Protein AF-A0A853IL13-F1 (afdb_monomer_lite)

Secondary structure (DSSP, 8-state):
--TT-----HHHHHHHHHHHHSTT--HHHHHHHTT--HHHHHHHHHTTSSEEETTEE--S-EEEEE-SS-TT-EEEEE-HHHHHHHHHHHTT-

InterPro domains:
  IPR036388 Winged helix-like DNA-binding domain superfamily [G3DSA:1.10.10.10] (1-92)
  IPR036390 Winged helix DNA-binding domain superfamily [SSF46785] (4-90)

pLDDT: mean 89.12, std 12.09, range [44.66, 98.0]

Foldseek 3Di:
DPLPPQVQDPLLVQLLVLCVVPWFDDLVRSCVVSVHDPVGSLLSPCLCPQASDVVHGHSNQWDWDADPVHRVRTIIHGDPNSVVVCVVVVVVD

Radius of gyration: 12.73 Å; chains: 1; bounding box: 35×33×28 Å

Structure (mmCIF, N/CA/C/O backbone):
data_AF-A0A853IL13-F1
#
_entry.id   AF-A0A853IL13-F1
#
loop_
_atom_site.group_PDB
_atom_site.id
_atom_site.type_symbol
_atom_site.label_atom_id
_atom_site.label_alt_id
_atom_site.label_comp_id
_atom_site.label_asym_id
_atom_site.label_entity_id
_atom_site.label_seq_id
_atom_site.pdbx_PDB_ins_code
_atom_site.Cartn_x
_atom_site.Cartn_y
_atom_site.Cartn_z
_atom_site.occupancy
_ato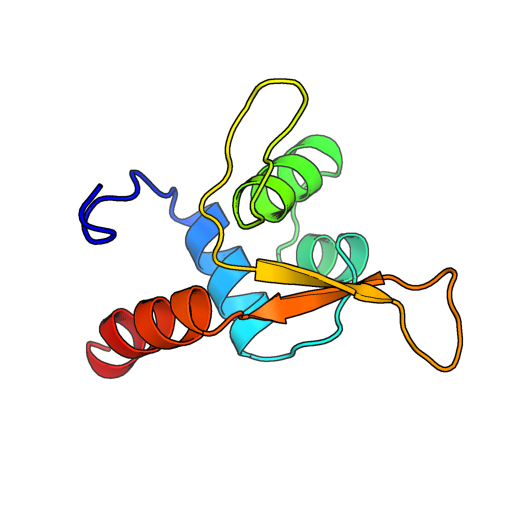m_site.B_iso_or_equiv
_atom_site.auth_seq_id
_atom_site.auth_comp_id
_atom_site.auth_asym_id
_atom_site.auth_atom_id
_atom_site.pdbx_PDB_model_num
ATOM 1 N N . MET A 1 1 ? 0.678 18.862 0.225 1.00 44.66 1 MET A N 1
ATOM 2 C CA . MET A 1 1 ? -0.262 18.207 -0.707 1.00 44.66 1 MET A CA 1
ATOM 3 C C . MET A 1 1 ? -1.491 17.814 0.097 1.00 44.66 1 MET A C 1
ATOM 5 O O . MET A 1 1 ? -1.364 16.962 0.968 1.00 44.66 1 MET A O 1
ATOM 9 N N . HIS A 1 2 ? -2.633 18.481 -0.097 1.00 45.31 2 HIS A N 1
ATOM 10 C CA . HIS A 1 2 ? -3.891 17.971 0.457 1.00 45.31 2 HIS A CA 1
ATOM 11 C C . HIS A 1 2 ? -4.116 16.592 -0.174 1.00 45.31 2 HIS A C 1
ATOM 13 O O . HIS A 1 2 ? -4.079 16.473 -1.396 1.00 45.31 2 HIS A O 1
ATOM 19 N N . LYS A 1 3 ? -4.258 15.536 0.637 1.00 54.03 3 LYS A N 1
ATOM 20 C CA . LYS A 1 3 ? -4.357 14.130 0.179 1.00 54.03 3 LYS A CA 1
ATOM 21 C C . LYS A 1 3 ? -5.637 13.820 -0.613 1.00 54.03 3 LYS A C 1
ATOM 23 O O . LYS A 1 3 ? -5.970 12.661 -0.813 1.00 54.03 3 LYS A O 1
ATOM 28 N N . GLU A 1 4 ? -6.374 14.841 -1.023 1.00 55.31 4 GLU A N 1
ATOM 29 C CA . GLU A 1 4 ? -7.731 14.738 -1.550 1.00 55.31 4 GLU A CA 1
ATOM 30 C C . GLU A 1 4 ? -7.746 14.488 -3.064 1.00 55.31 4 GLU A C 1
ATOM 32 O O . GLU A 1 4 ? -8.688 13.876 -3.551 1.00 55.31 4 GLU A O 1
ATOM 37 N N . ASP A 1 5 ? -6.648 14.813 -3.760 1.00 63.78 5 ASP A N 1
ATOM 38 C CA . ASP A 1 5 ? -6.445 14.569 -5.193 1.00 63.78 5 ASP A CA 1
ATOM 39 C C . ASP A 1 5 ? -5.096 13.878 -5.446 1.00 63.78 5 ASP A C 1
ATOM 41 O O . ASP A 1 5 ? -4.180 14.427 -6.058 1.00 63.78 5 ASP A O 1
ATOM 45 N N . LEU A 1 6 ? -4.935 12.641 -4.964 1.00 75.31 6 LEU A N 1
ATOM 46 C CA . LEU A 1 6 ? -3.691 11.875 -5.156 1.00 75.31 6 LEU A CA 1
ATOM 47 C C . LEU A 1 6 ? -3.418 11.494 -6.627 1.00 75.31 6 LEU A C 1
ATOM 49 O O . LEU A 1 6 ? -2.396 10.876 -6.915 1.00 75.31 6 LEU A O 1
ATOM 53 N N . GLY A 1 7 ? -4.317 11.799 -7.572 1.00 83.94 7 GLY A N 1
ATOM 54 C CA . GLY A 1 7 ? -4.193 11.336 -8.960 1.00 83.94 7 GLY A CA 1
ATOM 55 C C . GLY A 1 7 ? -4.093 9.806 -9.054 1.00 83.94 7 GLY A C 1
ATOM 56 O O . GLY A 1 7 ? -3.403 9.270 -9.920 1.00 83.94 7 GLY A O 1
ATOM 57 N N . MET A 1 8 ? -4.712 9.103 -8.100 1.00 90.38 8 MET A N 1
ATOM 58 C CA . MET A 1 8 ? -4.645 7.652 -7.974 1.00 90.38 8 MET A CA 1
ATOM 59 C C . MET A 1 8 ? -5.522 6.987 -9.037 1.00 90.38 8 MET A C 1
ATOM 61 O O . MET A 1 8 ? -6.697 7.311 -9.186 1.00 90.38 8 MET A O 1
ATOM 65 N N . SER A 1 9 ? -4.961 6.024 -9.768 1.00 93.31 9 SER A N 1
ATOM 66 C CA . SER A 1 9 ? -5.741 5.200 -10.696 1.00 93.31 9 SER A CA 1
ATOM 67 C C . SER A 1 9 ? -6.694 4.260 -9.952 1.00 93.31 9 SER A C 1
ATOM 69 O O . SER A 1 9 ? -6.412 3.819 -8.837 1.00 93.31 9 SER A O 1
ATOM 71 N N . LEU A 1 10 ? -7.781 3.851 -10.615 1.00 92.25 10 LEU A N 1
ATOM 72 C CA . LEU A 1 10 ? -8.742 2.894 -10.057 1.00 92.25 10 LEU A CA 1
ATOM 73 C C . LEU A 1 10 ? -8.079 1.580 -9.612 1.00 92.25 10 LEU A C 1
ATOM 75 O O . LEU A 1 10 ? -8.447 1.014 -8.590 1.00 92.25 10 LEU A O 1
ATOM 79 N N . VAL A 1 11 ? -7.068 1.108 -10.348 1.00 94.94 11 VAL A N 1
ATOM 80 C CA . VAL A 1 11 ? -6.352 -0.135 -10.020 1.00 94.94 11 VAL A CA 1
ATOM 81 C C . VAL A 1 11 ? -5.506 0.018 -8.751 1.00 94.94 11 VAL A C 1
ATOM 83 O O . VAL A 1 11 ? -5.433 -0.908 -7.947 1.00 94.94 11 VAL A O 1
ATOM 86 N N . GLN A 1 12 ? -4.886 1.183 -8.538 1.00 96.06 12 GLN A N 1
ATOM 87 C CA . GLN A 1 12 ? -4.178 1.479 -7.286 1.00 96.06 12 GLN A CA 1
ATOM 88 C C . GLN A 1 12 ? -5.157 1.592 -6.117 1.00 96.06 12 GLN A C 1
ATOM 90 O O . GLN A 1 12 ? -4.883 1.050 -5.050 1.00 96.06 12 GLN A O 1
ATOM 95 N N . PHE A 1 13 ? -6.318 2.215 -6.330 1.00 95.25 13 PHE A N 1
ATOM 96 C CA . PHE A 1 13 ? -7.353 2.297 -5.303 1.00 95.25 13 PHE A CA 1
ATOM 97 C C . PHE A 1 13 ? -7.914 0.914 -4.943 1.00 95.25 13 PHE A C 1
ATOM 99 O O . PHE A 1 13 ? -8.011 0.574 -3.768 1.00 95.25 13 PHE A O 1
ATOM 106 N N . ALA A 1 14 ? -8.172 0.058 -5.934 1.00 95.75 14 ALA A N 1
ATOM 107 C CA . ALA A 1 14 ? -8.574 -1.330 -5.706 1.00 95.75 14 ALA A CA 1
ATOM 108 C C . ALA A 1 14 ? -7.510 -2.122 -4.925 1.00 95.75 14 ALA A C 1
ATOM 110 O O . ALA A 1 14 ? -7.848 -2.902 -4.033 1.00 95.75 14 ALA A O 1
ATOM 1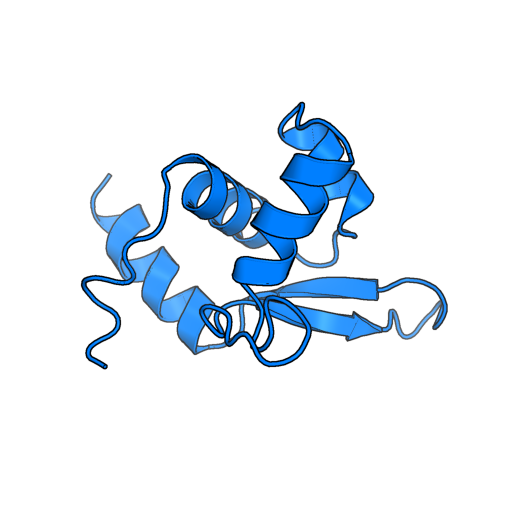11 N N . ALA A 1 15 ? -6.223 -1.896 -5.208 1.00 97.12 15 ALA A N 1
ATOM 112 C CA . ALA A 1 15 ? -5.135 -2.488 -4.434 1.00 97.12 15 ALA A CA 1
ATOM 113 C C . ALA A 1 15 ? -5.101 -1.988 -2.986 1.00 97.12 15 ALA A C 1
ATOM 115 O O . ALA A 1 15 ? -4.944 -2.802 -2.077 1.00 97.12 15 ALA A O 1
ATOM 116 N N . LEU A 1 16 ? -5.325 -0.692 -2.759 1.00 96.94 16 LEU A N 1
ATOM 117 C CA . LEU A 1 16 ? -5.431 -0.122 -1.417 1.00 96.94 16 LEU A CA 1
ATOM 118 C C . LEU A 1 16 ? -6.588 -0.752 -0.632 1.00 96.94 16 LEU A C 1
ATOM 120 O O . LEU A 1 16 ? -6.381 -1.191 0.494 1.00 96.94 16 LEU A O 1
ATOM 124 N N . LEU A 1 17 ? -7.777 -0.864 -1.233 1.00 96.19 17 LEU A N 1
ATOM 125 C CA . LEU A 1 17 ? -8.937 -1.500 -0.598 1.00 96.19 17 LEU A CA 1
ATOM 126 C C . LEU A 1 17 ? -8.725 -2.998 -0.345 1.00 96.19 17 LEU A C 1
ATOM 128 O O . LEU A 1 17 ? -9.215 -3.533 0.646 1.00 96.19 17 LEU A O 1
ATOM 132 N N . THR A 1 18 ? -7.972 -3.678 -1.213 1.00 96.88 18 THR A N 1
ATOM 133 C CA . THR A 1 18 ? -7.620 -5.093 -1.016 1.00 96.88 18 THR A CA 1
ATOM 134 C C . THR A 1 18 ? -6.746 -5.270 0.223 1.00 96.88 18 THR A C 1
ATOM 136 O O . THR A 1 18 ? -7.036 -6.144 1.033 1.00 96.88 18 THR A O 1
ATOM 139 N N . ILE A 1 19 ? -5.741 -4.406 0.402 1.00 97.38 19 ILE A N 1
ATOM 140 C CA . ILE A 1 19 ? -4.883 -4.387 1.598 1.00 97.38 19 ILE A CA 1
ATOM 141 C C . ILE A 1 19 ? -5.694 -3.983 2.836 1.00 97.38 19 ILE A C 1
ATOM 143 O O . ILE A 1 19 ? -5.561 -4.601 3.883 1.00 97.38 19 ILE A O 1
ATOM 147 N N . ALA A 1 20 ? -6.569 -2.982 2.717 1.00 96.38 20 ALA A N 1
ATOM 148 C CA . ALA A 1 20 ? -7.423 -2.525 3.814 1.00 96.38 20 ALA A CA 1
ATOM 149 C C . ALA A 1 20 ? -8.351 -3.630 4.341 1.00 96.38 20 ALA A C 1
ATOM 151 O O . ALA A 1 20 ? -8.621 -3.707 5.537 1.00 96.38 20 ALA A O 1
ATOM 152 N N . ARG A 1 21 ? -8.856 -4.477 3.437 1.00 95.19 21 ARG A N 1
ATOM 153 C CA . ARG A 1 21 ? -9.737 -5.597 3.777 1.00 95.19 21 ARG A CA 1
ATOM 154 C C . ARG A 1 21 ? -9.002 -6.706 4.527 1.00 95.19 21 ARG A C 1
ATOM 156 O O . ARG A 1 21 ? -9.617 -7.380 5.348 1.00 95.19 21 ARG A O 1
ATOM 163 N N . GLU A 1 22 ? -7.729 -6.927 4.216 1.00 95.75 22 GLU A N 1
ATOM 164 C CA . GLU A 1 22 ? -6.906 -7.968 4.825 1.00 95.75 22 GLU A CA 1
ATOM 165 C C . GLU A 1 22 ? -5.444 -7.515 4.863 1.00 95.75 22 GLU A C 1
ATOM 167 O O . GLU A 1 22 ? -4.725 -7.583 3.868 1.00 95.75 22 GLU A O 1
ATOM 172 N N . GLU A 1 23 ? -5.006 -7.028 6.023 1.00 95.50 23 GLU A N 1
ATOM 173 C CA . GLU A 1 23 ? -3.624 -6.598 6.220 1.00 95.50 23 GLU A CA 1
ATOM 174 C C . GLU A 1 23 ? -2.675 -7.788 6.431 1.00 95.50 23 GLU A C 1
ATOM 176 O O . GLU A 1 23 ? -3.081 -8.895 6.782 1.00 95.50 23 GLU A O 1
ATOM 181 N N . GLY A 1 24 ? -1.376 -7.555 6.238 1.00 94.62 24 GLY A N 1
ATOM 182 C CA . GLY A 1 24 ? -0.331 -8.573 6.386 1.00 94.62 24 GLY A CA 1
ATOM 183 C C . GLY A 1 24 ? -0.050 -9.379 5.122 1.00 94.62 24 GLY A C 1
ATOM 184 O O . GLY A 1 24 ? 0.920 -10.135 5.082 1.00 94.62 24 GLY A O 1
ATOM 185 N N . GLN A 1 25 ? -0.819 -9.155 4.059 1.00 94.81 25 GLN A N 1
ATOM 186 C CA . GLN A 1 25 ? -0.579 -9.774 2.762 1.00 94.81 25 GLN A CA 1
ATOM 187 C C . GLN A 1 25 ? 0.716 -9.282 2.115 1.00 94.81 25 GLN A C 1
ATOM 189 O O . GLN A 1 25 ? 1.068 -8.103 2.187 1.00 94.81 25 GLN A O 1
ATOM 194 N N . GLY A 1 26 ? 1.407 -10.173 1.411 1.00 94.06 26 GLY A N 1
ATOM 195 C CA . GLY A 1 26 ? 2.545 -9.819 0.572 1.00 94.06 26 GLY A CA 1
ATOM 196 C C . GLY A 1 26 ? 2.128 -9.207 -0.769 1.00 94.06 26 GLY A C 1
ATOM 197 O O . GLY A 1 26 ? 1.021 -9.407 -1.265 1.00 94.06 26 GLY A O 1
ATOM 198 N N . ILE A 1 27 ? 3.070 -8.527 -1.435 1.00 93.50 27 ILE A N 1
ATOM 199 C CA . ILE A 1 27 ? 2.858 -7.930 -2.773 1.00 93.50 27 ILE A CA 1
ATOM 200 C C . ILE A 1 27 ? 2.347 -8.967 -3.787 1.00 93.50 27 ILE A C 1
ATOM 202 O O . ILE A 1 27 ? 1.481 -8.663 -4.606 1.00 93.50 27 ILE A O 1
ATOM 206 N N . THR A 1 28 ? 2.891 -10.187 -3.756 1.00 93.00 28 THR A N 1
ATOM 207 C CA . THR A 1 28 ? 2.473 -11.264 -4.666 1.00 93.00 28 THR A CA 1
ATOM 208 C C . 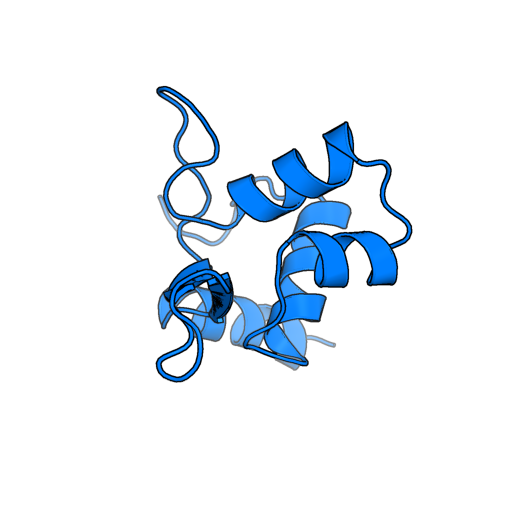THR A 1 28 ? 1.018 -11.657 -4.432 1.00 93.00 28 THR A C 1
ATOM 210 O O . THR A 1 28 ? 0.272 -11.741 -5.398 1.00 93.00 28 THR A O 1
ATOM 213 N N . GLU A 1 29 ? 0.601 -11.803 -3.174 1.00 95.00 29 GLU A N 1
ATOM 214 C CA . GLU A 1 29 ? -0.758 -12.215 -2.808 1.00 95.00 29 GLU A CA 1
ATOM 215 C C . GLU A 1 29 ? -1.794 -11.160 -3.224 1.00 95.00 29 GLU A C 1
ATOM 217 O O . GLU A 1 29 ? -2.802 -11.494 -3.844 1.00 95.00 29 GLU A O 1
ATOM 222 N N . VAL A 1 30 ? -1.518 -9.873 -2.969 1.00 95.75 30 VAL A N 1
ATOM 223 C CA . VAL A 1 30 ? -2.400 -8.767 -3.389 1.00 95.75 30 VAL A CA 1
ATOM 224 C C . VAL A 1 30 ? -2.519 -8.706 -4.912 1.00 95.75 30 VAL A C 1
ATOM 226 O O . VAL A 1 30 ? -3.614 -8.569 -5.456 1.00 95.75 30 VAL A O 1
ATOM 229 N N . LYS A 1 31 ? -1.397 -8.840 -5.625 1.00 94.75 31 LYS A N 1
ATOM 230 C CA . LYS A 1 31 ? -1.382 -8.859 -7.092 1.00 94.75 31 LYS A CA 1
ATOM 231 C C . LYS A 1 31 ? -2.207 -10.022 -7.644 1.00 94.75 31 LYS A C 1
ATOM 233 O O . LYS A 1 31 ? -2.981 -9.808 -8.576 1.00 94.75 31 LYS A O 1
ATOM 238 N N . ASP A 1 32 ? -2.025 -11.221 -7.097 1.00 94.88 32 ASP A N 1
ATOM 239 C CA . ASP A 1 32 ? -2.707 -12.425 -7.568 1.00 94.88 32 ASP A CA 1
ATOM 240 C C . ASP A 1 32 ? -4.222 -12.315 -7.328 1.00 94.88 32 ASP A C 1
ATOM 242 O O . ASP A 1 32 ? -5.003 -12.625 -8.226 1.00 94.88 32 ASP A O 1
ATOM 246 N N . ARG A 1 33 ? -4.650 -11.752 -6.187 1.00 94.75 33 ARG A N 1
ATOM 247 C CA . ARG A 1 33 ? -6.070 -11.449 -5.914 1.00 94.75 33 ARG A CA 1
ATOM 248 C C . ARG A 1 33 ? -6.698 -10.493 -6.923 1.00 94.75 33 ARG A C 1
ATOM 250 O O . ARG A 1 33 ? -7.874 -10.631 -7.241 1.00 94.75 33 ARG A O 1
ATOM 257 N N . LEU A 1 34 ? -5.928 -9.529 -7.417 1.00 94.81 34 LEU A N 1
ATOM 258 C CA . LEU A 1 34 ? -6.391 -8.546 -8.397 1.00 94.81 34 LEU A CA 1
ATOM 259 C C . LEU A 1 34 ? -6.229 -9.015 -9.850 1.00 94.81 34 LEU A C 1
ATOM 261 O O . LEU A 1 34 ? -6.560 -8.264 -10.766 1.00 94.81 34 LEU A O 1
ATOM 265 N N . GLY A 1 35 ? -5.678 -10.212 -10.085 1.00 94.56 35 GLY A N 1
ATOM 266 C CA . GLY A 1 35 ? -5.396 -10.714 -11.431 1.00 94.56 35 GLY A CA 1
ATOM 267 C C . GLY A 1 35 ? -4.386 -9.859 -12.207 1.00 94.56 35 GLY A C 1
ATOM 268 O O . GLY A 1 35 ? -4.423 -9.814 -13.437 1.00 94.56 35 GLY A O 1
ATOM 269 N N . LEU A 1 36 ? -3.497 -9.136 -11.513 1.00 92.12 36 LEU A N 1
ATOM 270 C CA . LEU A 1 36 ? -2.586 -8.188 -12.155 1.00 92.12 36 LEU A CA 1
ATOM 271 C C . LEU A 1 36 ? -1.329 -8.880 -12.716 1.00 92.12 36 LEU A C 1
ATOM 273 O O . LEU A 1 36 ? -0.686 -9.671 -12.019 1.00 92.12 36 LEU A O 1
ATOM 277 N N . PRO A 1 37 ? -0.870 -8.518 -13.931 1.00 92.00 37 PRO A N 1
ATOM 278 C CA . PRO A 1 37 ? 0.418 -8.978 -14.445 1.00 92.00 37 PRO A CA 1
ATOM 279 C C . PRO A 1 37 ? 1.580 -8.570 -13.530 1.00 92.00 37 PRO A C 1
ATOM 281 O O . PRO A 1 37 ? 1.575 -7.474 -12.968 1.00 92.00 37 PRO A O 1
ATOM 284 N N . LYS A 1 38 ? 2.630 -9.404 -13.437 1.00 83.62 38 LYS A N 1
ATOM 285 C CA . LYS A 1 38 ? 3.782 -9.222 -12.522 1.00 83.62 38 LYS A CA 1
ATOM 286 C C . LYS A 1 38 ? 4.332 -7.792 -12.491 1.00 83.62 38 LYS A C 1
ATOM 288 O O . LYS A 1 38 ? 4.411 -7.191 -11.424 1.00 83.62 38 LYS A O 1
ATOM 293 N N . ALA A 1 39 ? 4.691 -7.243 -13.650 1.00 83.75 39 ALA A N 1
ATOM 294 C CA . ALA A 1 39 ? 5.319 -5.925 -13.731 1.00 83.75 39 ALA A CA 1
ATOM 295 C C . ALA A 1 39 ? 4.355 -4.771 -13.401 1.00 83.75 39 ALA A C 1
ATOM 297 O O . ALA A 1 39 ? 4.802 -3.717 -12.948 1.00 83.75 39 ALA A O 1
ATOM 298 N N . THR A 1 40 ? 3.056 -4.948 -13.645 1.00 88.12 40 THR A N 1
ATOM 299 C CA . THR A 1 40 ? 2.027 -3.943 -13.349 1.00 88.12 40 THR A CA 1
ATOM 300 C C . THR A 1 40 ? 1.668 -3.983 -11.872 1.00 88.12 40 THR A C 1
ATOM 302 O O . THR A 1 40 ? 1.748 -2.959 -11.208 1.00 88.12 40 THR A O 1
ATOM 305 N N . GLY A 1 41 ? 1.390 -5.169 -11.326 1.00 91.12 41 GLY A N 1
ATOM 306 C CA . GLY A 1 41 ? 1.004 -5.337 -9.929 1.00 91.12 41 GLY A CA 1
ATOM 307 C C . GLY A 1 41 ? 2.049 -4.833 -8.945 1.00 91.12 41 GLY A C 1
ATOM 308 O O . GLY A 1 41 ? 1.705 -4.098 -8.026 1.00 91.12 41 GLY A O 1
ATOM 309 N N . THR A 1 42 ? 3.334 -5.137 -9.167 1.00 93.19 42 THR A N 1
ATOM 310 C CA . THR A 1 42 ? 4.395 -4.605 -8.299 1.00 93.19 42 THR A CA 1
ATOM 311 C C . THR A 1 42 ? 4.403 -3.078 -8.303 1.00 93.19 42 THR A C 1
ATOM 313 O O . THR A 1 42 ? 4.400 -2.493 -7.230 1.00 93.19 42 THR A O 1
ATOM 316 N N . ARG A 1 43 ? 4.343 -2.431 -9.476 1.00 92.88 43 ARG A N 1
ATOM 317 C CA . ARG A 1 43 ? 4.332 -0.960 -9.581 1.00 92.88 43 ARG A CA 1
ATOM 318 C C . ARG A 1 43 ? 3.082 -0.334 -8.963 1.00 92.88 43 ARG A C 1
ATOM 320 O O . ARG A 1 43 ? 3.183 0.699 -8.310 1.00 92.88 43 ARG A O 1
ATOM 327 N N . THR A 1 44 ? 1.923 -0.959 -9.157 1.00 94.94 44 THR A N 1
ATOM 328 C CA . THR A 1 44 ? 0.657 -0.541 -8.545 1.00 94.94 44 THR A CA 1
ATOM 329 C C . THR A 1 44 ? 0.769 -0.542 -7.025 1.00 94.94 44 THR A C 1
ATOM 331 O O . THR A 1 44 ? 0.432 0.452 -6.391 1.00 94.94 44 THR A O 1
ATOM 334 N N . ILE A 1 45 ? 1.271 -1.634 -6.448 1.00 96.00 45 ILE A N 1
ATOM 335 C CA . ILE A 1 45 ? 1.331 -1.812 -4.996 1.00 96.00 45 ILE A CA 1
ATOM 336 C C . ILE A 1 45 ? 2.441 -0.951 -4.380 1.00 96.00 45 ILE A C 1
ATOM 338 O O . ILE A 1 45 ? 2.204 -0.298 -3.369 1.00 96.00 45 ILE A O 1
ATOM 342 N N . THR A 1 46 ? 3.632 -0.870 -4.990 1.00 95.25 46 THR A N 1
ATOM 343 C CA . THR A 1 46 ? 4.722 -0.031 -4.453 1.00 95.25 46 THR A CA 1
ATOM 344 C C . THR A 1 46 ? 4.373 1.451 -4.476 1.00 95.25 46 THR A C 1
ATOM 346 O O . THR A 1 46 ? 4.804 2.181 -3.586 1.00 95.25 46 THR A O 1
ATOM 349 N N . ALA A 1 47 ? 3.547 1.898 -5.429 1.00 96.12 47 ALA A N 1
ATOM 350 C CA . ALA A 1 47 ? 3.051 3.270 -5.458 1.00 96.12 47 ALA A CA 1
ATOM 351 C C . ALA A 1 47 ? 2.235 3.649 -4.212 1.00 96.12 47 ALA A C 1
ATOM 353 O O . ALA A 1 47 ? 2.197 4.825 -3.879 1.00 96.12 47 ALA A O 1
ATOM 354 N N . LEU A 1 48 ? 1.616 2.692 -3.511 1.00 97.06 48 LEU A N 1
ATOM 355 C CA . LEU A 1 48 ? 0.863 2.948 -2.274 1.00 97.06 48 LEU A CA 1
ATOM 356 C C . LEU A 1 48 ? 1.765 3.186 -1.055 1.00 97.06 48 LEU A C 1
ATOM 358 O O . LEU A 1 48 ? 1.312 3.738 -0.052 1.00 97.06 48 LEU A O 1
ATOM 362 N N . THR A 1 49 ? 3.031 2.779 -1.136 1.00 96.69 49 THR A N 1
ATOM 363 C CA . THR A 1 49 ? 4.005 2.958 -0.053 1.00 96.69 49 THR A CA 1
ATOM 364 C C . THR A 1 49 ? 4.611 4.360 -0.078 1.00 96.69 49 THR A C 1
ATOM 366 O O . THR A 1 49 ? 4.275 5.170 -0.939 1.00 96.69 49 THR A O 1
ATOM 369 N N . GLU A 1 50 ? 5.520 4.675 0.843 1.00 95.50 50 GLU A N 1
ATOM 370 C CA . GLU A 1 50 ? 6.258 5.948 0.823 1.00 95.50 50 GLU A CA 1
ATOM 371 C C . GLU A 1 50 ? 7.111 6.121 -0.451 1.00 95.50 50 GLU A C 1
ATOM 373 O O . GLU A 1 50 ? 7.295 7.234 -0.939 1.00 95.50 50 GLU A O 1
ATOM 378 N N . ARG A 1 51 ? 7.611 5.024 -1.041 1.00 93.75 51 ARG A N 1
ATOM 379 C CA . ARG A 1 51 ? 8.489 5.062 -2.222 1.00 93.75 51 ARG A CA 1
ATOM 380 C C . ARG A 1 51 ? 7.990 4.130 -3.320 1.00 93.75 51 ARG A C 1
ATOM 382 O O . ARG A 1 51 ? 8.051 2.909 -3.201 1.00 93.75 51 ARG A O 1
ATOM 389 N N . ALA A 1 52 ? 7.587 4.709 -4.447 1.00 91.62 52 ALA A N 1
ATOM 390 C CA . ALA A 1 52 ? 7.136 3.963 -5.619 1.00 91.62 52 ALA A CA 1
ATOM 391 C C . ALA A 1 52 ? 8.293 3.341 -6.428 1.00 91.62 52 ALA A C 1
ATOM 393 O O . ALA A 1 52 ? 8.071 2.392 -7.186 1.00 91.62 52 ALA A O 1
ATOM 394 N N . GLY A 1 53 ? 9.512 3.875 -6.287 1.00 89.06 53 GLY A N 1
ATOM 395 C CA . GLY A 1 53 ? 10.730 3.417 -6.961 1.00 89.06 53 GLY A CA 1
ATOM 396 C C . GLY A 1 53 ? 11.925 4.355 -6.720 1.00 89.06 53 GLY A C 1
ATOM 397 O O . GLY A 1 53 ? 11.810 5.298 -5.936 1.00 89.06 53 GLY A O 1
ATOM 398 N N . PRO A 1 54 ? 13.079 4.129 -7.379 1.00 89.62 54 PRO A N 1
ATOM 399 C CA . PRO A 1 54 ? 14.250 5.001 -7.252 1.00 89.62 54 PRO A CA 1
ATOM 400 C C . PRO A 1 54 ? 13.915 6.454 -7.610 1.00 89.62 54 PRO A C 1
ATOM 402 O O . PRO A 1 54 ? 13.465 6.728 -8.720 1.00 89.62 54 PRO A O 1
ATOM 405 N N . GLY A 1 55 ? 14.097 7.372 -6.656 1.00 90.44 55 GLY A N 1
ATOM 406 C CA . GLY A 1 55 ? 13.806 8.801 -6.832 1.00 90.44 55 GLY A CA 1
ATOM 407 C C . GLY A 1 55 ? 12.323 9.151 -7.010 1.00 90.44 55 GLY A C 1
ATOM 408 O O . GLY A 1 55 ? 12.019 10.295 -7.331 1.00 90.44 55 GLY A O 1
ATOM 409 N N . LYS A 1 56 ? 11.402 8.193 -6.824 1.00 90.56 56 LYS A N 1
ATOM 410 C CA . LYS A 1 56 ? 9.962 8.403 -7.000 1.00 90.56 56 LYS A CA 1
ATOM 411 C C . LYS A 1 56 ? 9.212 8.180 -5.691 1.00 90.56 56 LYS A C 1
ATOM 413 O O . LYS A 1 56 ? 9.171 7.059 -5.176 1.00 90.56 56 LYS A O 1
ATOM 418 N N . GLU A 1 57 ? 8.574 9.236 -5.207 1.00 94.00 57 GLU A N 1
ATOM 419 C CA . GLU A 1 57 ? 7.665 9.179 -4.063 1.00 94.00 57 GLU A CA 1
ATOM 420 C C . GLU A 1 57 ? 6.408 8.372 -4.409 1.00 94.00 57 GLU A C 1
ATOM 422 O O . GLU A 1 57 ? 5.926 8.375 -5.548 1.00 94.00 57 GLU A O 1
ATOM 427 N N . GLY A 1 58 ? 5.920 7.616 -3.432 1.00 94.75 58 GLY A N 1
ATOM 428 C CA . GLY A 1 58 ? 4.602 7.000 -3.480 1.00 94.75 58 GLY A CA 1
ATOM 429 C C . GLY A 1 58 ? 3.599 7.786 -2.637 1.00 94.75 58 GLY A C 1
ATOM 430 O O . GLY A 1 58 ? 3.880 8.876 -2.149 1.00 94.75 58 GLY A O 1
ATOM 431 N N . TYR A 1 59 ? 2.404 7.231 -2.469 1.00 95.50 59 TYR A N 1
ATOM 432 C CA . TYR A 1 59 ? 1.313 7.894 -1.759 1.00 95.50 59 TYR A CA 1
ATOM 433 C C . TYR A 1 59 ? 1.487 7.909 -0.237 1.00 95.50 59 TYR A C 1
ATOM 435 O O . TYR A 1 59 ? 0.802 8.675 0.440 1.00 95.50 59 TYR A O 1
ATOM 443 N N . GLY A 1 60 ? 2.375 7.071 0.311 1.00 96.19 60 GLY A N 1
ATOM 444 C CA . GLY A 1 60 ? 2.625 7.010 1.751 1.00 96.19 60 GLY A CA 1
ATOM 445 C C . GLY A 1 60 ? 1.398 6.583 2.561 1.00 96.19 60 GLY A C 1
ATOM 446 O O . GLY A 1 60 ? 1.174 7.109 3.648 1.00 96.19 60 GLY A O 1
ATOM 447 N N . LEU A 1 61 ? 0.587 5.667 2.025 1.00 97.00 61 LEU A N 1
ATOM 448 C CA . LEU A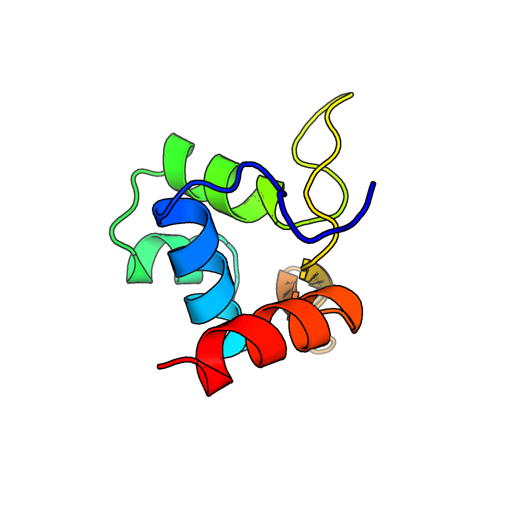 1 61 ? -0.634 5.152 2.664 1.00 97.00 61 LEU A CA 1
ATOM 449 C C . LEU A 1 61 ? -0.452 3.737 3.235 1.00 97.00 61 LEU A C 1
ATOM 451 O O . LEU A 1 61 ? -1.248 3.291 4.059 1.00 97.00 61 LEU A O 1
ATOM 455 N N . VAL A 1 62 ? 0.577 3.021 2.776 1.00 98.00 62 VAL A N 1
ATOM 456 C CA . VAL A 1 62 ? 0.847 1.625 3.130 1.00 98.00 62 VAL A CA 1
ATOM 457 C C . VAL A 1 62 ? 2.276 1.472 3.642 1.00 98.00 62 VAL A C 1
ATOM 459 O O . VAL A 1 62 ? 3.231 1.860 2.969 1.00 98.00 62 VAL A O 1
ATOM 462 N N . ASP A 1 63 ? 2.421 0.827 4.793 1.00 97.56 63 ASP A N 1
ATOM 463 C CA . ASP A 1 63 ? 3.699 0.381 5.328 1.00 97.56 63 ASP A CA 1
ATOM 464 C C . ASP A 1 63 ? 3.997 -1.053 4.891 1.00 97.56 63 ASP A C 1
ATOM 466 O O . ASP A 1 63 ? 3.116 -1.914 4.826 1.00 97.56 63 ASP A O 1
ATOM 470 N N . VAL A 1 64 ? 5.280 -1.330 4.668 1.00 95.25 64 VAL A N 1
ATOM 471 C CA . VAL A 1 64 ? 5.789 -2.690 4.492 1.00 95.25 64 VAL A CA 1
ATOM 472 C C . VAL A 1 64 ? 6.453 -3.112 5.795 1.00 95.25 64 VAL A C 1
ATOM 474 O O . VAL A 1 64 ? 7.471 -2.537 6.180 1.00 95.25 64 VAL A O 1
ATOM 477 N N . ARG A 1 65 ? 5.902 -4.119 6.473 1.00 94.38 65 ARG A N 1
ATOM 478 C CA . ARG A 1 65 ? 6.419 -4.609 7.760 1.00 94.38 65 ARG A CA 1
ATOM 479 C C . ARG A 1 65 ? 6.890 -6.050 7.631 1.00 94.38 65 ARG A C 1
ATOM 481 O O . ARG A 1 65 ? 6.353 -6.814 6.832 1.00 94.38 65 ARG A O 1
ATOM 488 N N . PHE A 1 66 ? 7.913 -6.409 8.395 1.00 89.94 66 PHE A N 1
ATOM 489 C CA . PHE A 1 66 ? 8.376 -7.791 8.476 1.00 89.94 66 PHE A CA 1
ATOM 490 C C . PHE A 1 66 ? 7.444 -8.608 9.364 1.00 89.94 66 PHE A C 1
ATOM 492 O O . PHE A 1 66 ? 6.983 -8.112 10.393 1.00 89.94 66 PHE A O 1
ATOM 499 N N . ASP A 1 67 ? 7.190 -9.853 8.971 1.00 78.50 67 ASP A N 1
ATOM 500 C CA . ASP A 1 67 ? 6.520 -10.812 9.841 1.00 78.50 67 ASP A CA 1
ATOM 501 C C . ASP A 1 67 ? 7.474 -11.169 11.001 1.00 78.50 67 ASP A C 1
ATOM 503 O O . ASP A 1 67 ? 8.613 -11.578 10.745 1.00 78.50 67 ASP A O 1
ATOM 507 N N . PRO A 1 68 ? 7.058 -11.007 12.270 1.00 76.44 68 PRO A N 1
ATOM 508 C CA . PRO A 1 68 ? 7.895 -11.345 13.419 1.00 76.44 68 PRO A CA 1
ATOM 509 C C . PRO A 1 68 ? 8.235 -12.843 13.508 1.00 76.44 68 PRO A C 1
ATOM 511 O O . PRO A 1 68 ? 9.216 -13.193 14.160 1.00 76.44 68 PRO A O 1
ATOM 514 N N . MET A 1 69 ? 7.460 -13.720 12.861 1.00 81.38 69 MET A N 1
ATOM 515 C CA . MET A 1 69 ? 7.663 -15.172 12.850 1.00 81.38 69 MET A CA 1
ATOM 516 C C . MET A 1 69 ? 8.525 -15.652 11.668 1.00 81.38 69 MET A C 1
ATOM 518 O O . MET A 1 69 ? 9.167 -16.697 11.755 1.00 81.38 69 MET A O 1
ATOM 522 N N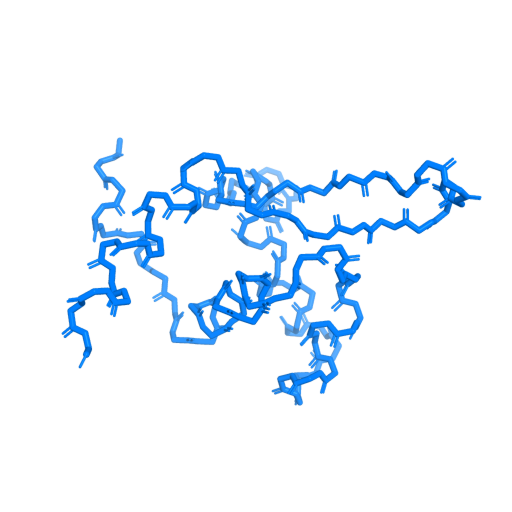 . ASP A 1 70 ? 8.574 -14.890 10.569 1.00 82.06 70 ASP A N 1
ATOM 523 C CA . ASP A 1 70 ? 9.484 -15.122 9.440 1.00 82.06 70 ASP A CA 1
ATOM 524 C C . ASP A 1 70 ? 9.913 -13.789 8.813 1.00 82.06 70 ASP A C 1
ATOM 526 O O . ASP A 1 70 ? 9.232 -13.241 7.947 1.00 82.06 70 ASP A O 1
ATOM 530 N N . ALA A 1 71 ? 11.100 -13.298 9.177 1.00 80.06 71 ALA A N 1
ATOM 531 C CA . ALA A 1 71 ? 11.627 -12.019 8.691 1.00 80.06 71 ALA A CA 1
ATOM 532 C C . ALA A 1 71 ? 11.856 -11.964 7.164 1.00 80.06 71 ALA A C 1
ATOM 534 O O . ALA A 1 71 ? 12.169 -10.907 6.614 1.00 80.06 71 ALA A O 1
ATOM 535 N N . ARG A 1 72 ? 11.722 -13.085 6.443 1.00 81.62 72 ARG A N 1
ATOM 536 C CA . ARG A 1 72 ? 11.750 -13.098 4.971 1.00 81.62 72 ARG A CA 1
ATOM 537 C C . ARG A 1 72 ? 10.395 -12.724 4.376 1.00 81.62 72 ARG A C 1
ATOM 539 O O . ARG A 1 72 ? 10.334 -12.338 3.208 1.00 81.62 72 ARG A O 1
ATOM 546 N N . ARG A 1 73 ? 9.317 -12.820 5.157 1.00 86.56 73 ARG A N 1
ATOM 547 C CA . ARG A 1 73 ? 7.979 -12.384 4.764 1.00 86.56 73 ARG A CA 1
ATOM 548 C C . ARG A 1 73 ? 7.805 -10.906 5.087 1.00 86.56 73 ARG A C 1
ATOM 550 O O . ARG A 1 73 ? 8.133 -10.427 6.171 1.00 86.56 73 ARG A O 1
ATOM 557 N N . LYS A 1 74 ? 7.279 -10.181 4.103 1.00 91.56 74 LYS A N 1
ATOM 558 C CA . LYS A 1 74 ? 6.901 -8.774 4.217 1.00 91.56 74 LYS A CA 1
ATOM 559 C C . LYS A 1 74 ? 5.406 -8.658 3.978 1.00 91.56 74 LYS A C 1
ATOM 561 O O . LYS A 1 74 ? 4.945 -9.055 2.907 1.00 91.56 74 LYS A O 1
ATOM 566 N N . GLY A 1 75 ? 4.696 -8.116 4.955 1.00 95.38 75 GLY A N 1
ATOM 567 C CA . GLY A 1 75 ? 3.275 -7.812 4.878 1.00 95.38 75 GLY A CA 1
ATOM 568 C C . GLY A 1 75 ? 3.030 -6.333 4.593 1.00 95.38 75 GLY A C 1
ATOM 569 O O . GLY A 1 75 ? 3.841 -5.473 4.946 1.00 95.38 75 GLY A O 1
ATOM 570 N N . LEU A 1 76 ? 1.910 -6.054 3.939 1.00 97.06 76 LEU A N 1
ATOM 571 C CA . LEU A 1 76 ? 1.409 -4.719 3.636 1.00 97.06 76 LEU A CA 1
ATOM 572 C C . LEU A 1 76 ? 0.340 -4.339 4.661 1.00 97.06 76 LEU A C 1
ATOM 574 O O . LEU A 1 76 ? -0.571 -5.124 4.922 1.00 97.06 76 LEU A O 1
ATOM 578 N N . TYR A 1 77 ? 0.454 -3.143 5.227 1.00 97.50 77 TYR A N 1
ATOM 579 C CA . TYR A 1 77 ? -0.441 -2.635 6.269 1.00 97.50 77 TYR A CA 1
ATOM 580 C C . TYR A 1 77 ? -0.801 -1.191 5.963 1.00 97.50 77 TYR A C 1
ATOM 582 O O . TYR A 1 77 ? 0.064 -0.433 5.528 1.00 97.50 77 TYR A O 1
ATOM 590 N N . LEU A 1 78 ? -2.036 -0.774 6.218 1.00 97.69 78 LEU A N 1
ATOM 591 C CA . LEU A 1 78 ? -2.350 0.644 6.209 1.00 97.69 78 LEU A CA 1
ATOM 592 C C . LEU A 1 78 ? -1.615 1.325 7.365 1.00 97.69 78 LEU A C 1
ATOM 594 O O . LEU A 1 78 ? -1.625 0.864 8.511 1.00 97.69 78 LEU A O 1
ATOM 598 N N . ASN A 1 79 ? -1.008 2.467 7.071 1.00 97.19 79 ASN A N 1
ATOM 599 C CA . ASN A 1 79 ? -0.636 3.400 8.126 1.00 97.19 79 ASN A CA 1
ATOM 600 C C . ASN A 1 79 ? -1.839 4.292 8.478 1.00 97.19 79 ASN A C 1
ATOM 602 O O . ASN A 1 79 ? -2.902 4.195 7.861 1.00 97.19 79 ASN A O 1
ATOM 606 N N . GLU A 1 80 ? -1.684 5.169 9.467 1.00 96.31 80 GLU A N 1
ATOM 607 C CA . GLU A 1 80 ? -2.780 6.043 9.915 1.00 96.31 80 GLU A CA 1
ATOM 608 C C . GLU A 1 80 ? -3.351 6.891 8.770 1.00 96.31 80 GLU A C 1
ATOM 610 O O . GLU A 1 80 ? -4.562 6.965 8.581 1.00 96.31 80 GLU A O 1
ATOM 615 N N . ALA A 1 81 ? -2.477 7.407 7.907 1.00 94.56 81 ALA A N 1
ATOM 616 C CA . ALA A 1 81 ? -2.869 8.134 6.710 1.00 94.56 81 ALA A CA 1
ATOM 617 C C . ALA A 1 81 ? -3.686 7.293 5.714 1.00 94.56 81 ALA A C 1
ATOM 619 O O . ALA A 1 81 ? -4.635 7.798 5.116 1.00 94.56 81 ALA A O 1
ATOM 620 N N . GLY A 1 82 ? -3.313 6.029 5.509 1.00 95.62 82 GLY A N 1
ATOM 621 C CA . GLY A 1 82 ? -4.060 5.087 4.682 1.00 95.62 82 GLY A CA 1
ATOM 622 C C . GLY A 1 82 ? -5.436 4.776 5.258 1.00 95.62 82 GLY A C 1
ATOM 623 O O . GLY A 1 82 ? -6.413 4.758 4.512 1.00 95.62 82 GLY A O 1
ATOM 624 N N . LYS A 1 83 ? -5.529 4.591 6.579 1.00 95.69 83 LYS A N 1
ATOM 625 C CA . LYS A 1 83 ? -6.800 4.345 7.278 1.00 95.69 83 LYS A CA 1
ATOM 626 C C . LYS A 1 83 ? -7.749 5.534 7.153 1.00 95.69 83 LYS A C 1
ATOM 628 O O . LYS A 1 83 ? -8.898 5.345 6.765 1.00 95.69 83 LYS A O 1
ATOM 633 N N . GLU A 1 84 ? -7.262 6.747 7.415 1.00 93.81 84 GLU A N 1
ATOM 634 C CA . GLU A 1 84 ? -8.031 7.988 7.244 1.00 93.81 84 GLU A CA 1
ATOM 635 C C . GLU A 1 84 ? -8.526 8.146 5.804 1.00 93.81 84 GLU A C 1
ATOM 637 O O . GLU A 1 84 ? -9.697 8.452 5.570 1.00 93.81 84 GLU A O 1
ATOM 642 N N . PHE A 1 85 ? -7.643 7.891 4.833 1.00 92.75 85 PHE A N 1
ATOM 643 C CA . PHE A 1 85 ? -7.987 7.961 3.421 1.00 92.75 85 PHE A CA 1
ATOM 644 C C . PHE A 1 85 ? -9.103 6.968 3.082 1.00 92.75 85 PHE A C 1
ATOM 646 O O . PHE A 1 85 ? -10.145 7.374 2.582 1.00 92.75 85 PHE A O 1
ATOM 653 N N . VAL A 1 86 ? -8.939 5.682 3.401 1.00 93.56 86 VAL A N 1
ATOM 654 C CA . VAL A 1 86 ? -9.952 4.652 3.115 1.00 93.56 86 VAL A CA 1
ATOM 655 C C . VAL A 1 86 ? -11.281 4.965 3.808 1.00 93.56 86 VAL A C 1
ATOM 657 O O . VAL A 1 86 ? -12.327 4.867 3.167 1.00 93.56 86 VAL A O 1
ATOM 660 N N . ALA A 1 87 ? -11.260 5.406 5.069 1.00 91.69 87 ALA A N 1
ATOM 661 C CA . ALA A 1 87 ? -12.468 5.760 5.814 1.00 91.69 87 ALA A CA 1
ATOM 662 C C . ALA A 1 87 ? -13.279 6.880 5.138 1.00 91.69 87 ALA A C 1
ATOM 664 O O . ALA A 1 87 ? -14.509 6.823 5.135 1.00 91.69 87 ALA A O 1
ATOM 665 N N . LYS A 1 88 ? -12.609 7.862 4.516 1.00 88.56 88 LYS A N 1
A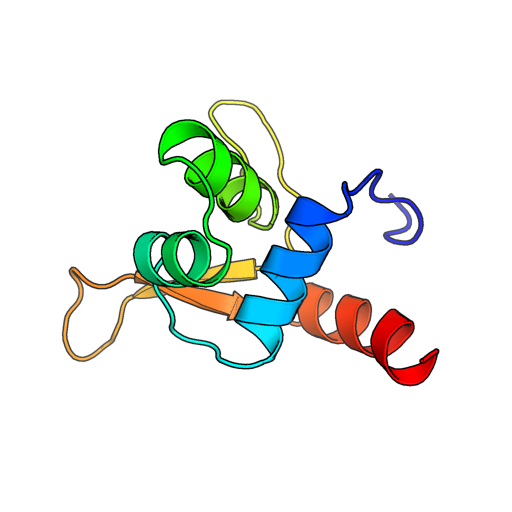TOM 666 C CA . LYS A 1 88 ? -13.268 8.949 3.775 1.00 88.56 88 LYS A CA 1
ATOM 667 C C . LYS A 1 88 ? -14.067 8.440 2.569 1.00 88.56 88 LYS A C 1
ATOM 669 O O . LYS A 1 88 ? -15.147 8.956 2.307 1.00 88.56 88 LYS A O 1
ATOM 674 N N . TYR A 1 89 ? -13.553 7.444 1.846 1.00 84.31 89 TYR A N 1
ATOM 675 C CA . TYR A 1 89 ? -14.175 6.965 0.604 1.00 84.31 89 TYR A CA 1
ATOM 676 C C . TYR A 1 89 ? -15.105 5.768 0.803 1.00 84.31 89 TYR A C 1
ATOM 678 O O . TYR A 1 89 ? -16.066 5.639 0.056 1.00 84.31 89 TYR A O 1
ATOM 686 N N . VAL A 1 90 ? -14.861 4.903 1.790 1.00 80.62 90 VAL A N 1
ATOM 687 C CA . VAL A 1 90 ? -15.709 3.723 2.036 1.00 80.62 90 VAL A CA 1
ATOM 688 C C . VAL A 1 90 ? -17.008 4.093 2.754 1.00 80.62 90 VAL A C 1
ATOM 690 O O . VAL A 1 90 ? -18.033 3.508 2.444 1.00 80.62 90 VAL A O 1
ATOM 693 N N . ASN A 1 91 ? -17.014 5.112 3.623 1.00 67.12 91 ASN A N 1
ATOM 694 C CA . ASN A 1 91 ? -18.257 5.629 4.222 1.00 67.12 91 ASN A CA 1
ATOM 695 C C . ASN A 1 91 ? -19.123 6.451 3.242 1.00 67.12 91 ASN A C 1
ATOM 697 O O . ASN A 1 91 ? -20.191 6.925 3.623 1.00 67.12 91 ASN A O 1
ATOM 701 N N . MET A 1 92 ? -18.654 6.670 2.009 1.00 56.25 92 MET A N 1
ATOM 702 C CA . MET A 1 92 ? -19.391 7.359 0.941 1.00 56.25 92 MET A CA 1
ATOM 703 C C . MET A 1 92 ? -20.110 6.400 -0.026 1.00 56.25 92 MET A C 1
ATOM 705 O O . MET A 1 92 ? -20.790 6.880 -0.934 1.00 56.25 92 MET A O 1
ATOM 709 N N . ILE A 1 93 ? -19.943 5.082 0.140 1.00 46.69 93 ILE A N 1
ATOM 710 C CA . ILE A 1 93 ? -20.594 4.026 -0.657 1.00 46.69 93 ILE A CA 1
ATOM 711 C C . ILE A 1 93 ? -21.677 3.372 0.199 1.00 46.69 93 ILE A C 1
ATOM 713 O O . ILE A 1 93 ? -22.773 3.122 -0.348 1.00 46.69 93 ILE A O 1
#

Sequence (93 aa):
MHKEDLGMSLVQFAALLTIAREEGQGITEVKDRLGLPKATGTRTITALTERAGPGKEGYGLVDVRFDPMDARRKGLYLNEAGKEFVAKYVNMI

Organism: NCBI:txid2994442